Protein AF-A0A347U8J1-F1 (afdb_monomer_lite)

Structure (mmCIF, N/CA/C/O backbone):
data_AF-A0A347U8J1-F1
#
_entry.id   AF-A0A347U8J1-F1
#
loop_
_atom_site.group_PDB
_atom_site.id
_atom_site.type_symbol
_atom_site.label_atom_id
_atom_site.label_alt_id
_atom_site.label_comp_id
_atom_site.label_asym_id
_atom_site.label_entity_id
_atom_site.label_seq_id
_atom_site.pdbx_PDB_ins_code
_atom_site.Cartn_x
_atom_site.Cartn_y
_atom_site.Cartn_z
_atom_site.occupancy
_atom_site.B_iso_or_equiv
_atom_site.auth_seq_id
_atom_site.auth_comp_id
_atom_site.auth_asym_id
_atom_site.auth_atom_id
_atom_site.pdbx_PDB_model_num
ATOM 1 N N . MET A 1 1 ? -19.889 -19.505 -8.293 1.00 49.19 1 MET A N 1
ATOM 2 C CA . MET A 1 1 ? -18.825 -18.814 -7.530 1.00 49.19 1 MET A CA 1
ATOM 3 C C . MET A 1 1 ? -19.487 -18.093 -6.369 1.00 49.19 1 MET A C 1
ATOM 5 O O . MET A 1 1 ? -20.470 -17.412 -6.616 1.00 49.19 1 MET A O 1
ATOM 9 N N . LYS A 1 2 ? -19.040 -18.287 -5.123 1.00 49.22 2 LYS A N 1
ATOM 10 C CA . LYS A 1 2 ? -19.509 -17.446 -4.009 1.00 49.22 2 LYS A CA 1
ATOM 11 C C . LYS A 1 2 ? -18.745 -16.126 -4.082 1.00 49.22 2 LYS A C 1
ATOM 13 O O . LYS A 1 2 ? -17.519 -16.153 -4.030 1.00 49.22 2 LYS A O 1
ATOM 18 N N . GLU A 1 3 ? -19.446 -15.008 -4.236 1.00 57.56 3 GLU A N 1
ATOM 19 C CA . GLU A 1 3 ? -18.829 -13.686 -4.110 1.00 57.56 3 GLU A CA 1
ATOM 20 C C . GLU A 1 3 ? -18.384 -13.478 -2.659 1.00 57.56 3 GLU A C 1
ATOM 22 O 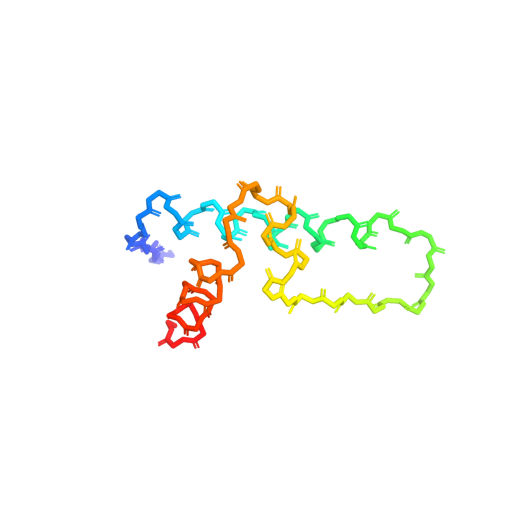O . GLU A 1 3 ? -19.189 -13.542 -1.729 1.00 57.56 3 GLU A O 1
ATOM 27 N N . ILE A 1 4 ? -17.085 -13.258 -2.460 1.00 69.00 4 ILE A N 1
ATOM 28 C CA . ILE A 1 4 ? -16.539 -12.842 -1.170 1.00 69.00 4 ILE A CA 1
ATOM 29 C C . ILE A 1 4 ? -16.626 -11.319 -1.133 1.00 69.00 4 ILE A C 1
ATOM 31 O O . ILE A 1 4 ? -15.836 -10.627 -1.771 1.00 69.00 4 ILE A O 1
ATOM 35 N N . VAL A 1 5 ? -17.603 -10.794 -0.394 1.00 71.94 5 VAL A N 1
ATOM 36 C CA . VAL A 1 5 ? -17.755 -9.351 -0.182 1.00 71.94 5 VAL A CA 1
ATOM 37 C C . VAL A 1 5 ? -17.029 -8.964 1.103 1.00 71.94 5 VAL A C 1
ATOM 39 O O . VAL A 1 5 ? -17.516 -9.222 2.205 1.00 71.94 5 VAL A O 1
ATOM 42 N N . ILE A 1 6 ? -15.862 -8.332 0.970 1.00 74.12 6 ILE A N 1
ATOM 43 C CA . ILE A 1 6 ? -15.112 -7.789 2.109 1.00 74.12 6 ILE A CA 1
ATOM 44 C C . ILE A 1 6 ? -15.627 -6.376 2.394 1.00 74.12 6 ILE A C 1
ATOM 46 O O . ILE A 1 6 ? -15.482 -5.470 1.574 1.00 74.12 6 ILE A O 1
ATOM 50 N N . LYS A 1 7 ? -16.234 -6.173 3.568 1.00 80.69 7 LYS A N 1
ATOM 51 C CA . LYS A 1 7 ? -16.630 -4.836 4.029 1.00 80.69 7 LYS A CA 1
ATOM 52 C C . LYS A 1 7 ? -15.404 -4.109 4.578 1.00 80.69 7 LYS A C 1
ATOM 54 O O . LYS A 1 7 ? -14.984 -4.374 5.698 1.00 80.69 7 LYS A O 1
ATOM 59 N N . ILE A 1 8 ? -14.865 -3.192 3.785 1.00 85.94 8 ILE A N 1
ATOM 60 C CA . ILE A 1 8 ? -13.763 -2.299 4.159 1.00 85.94 8 ILE A CA 1
ATOM 61 C C . ILE A 1 8 ? -14.260 -0.861 4.306 1.00 85.94 8 ILE A C 1
ATOM 63 O O . ILE A 1 8 ? -15.209 -0.444 3.639 1.00 85.94 8 ILE A O 1
ATOM 67 N N . ASN A 1 9 ? -13.622 -0.088 5.180 1.00 89.38 9 ASN A N 1
ATOM 68 C CA . ASN A 1 9 ? -13.909 1.340 5.312 1.00 89.38 9 ASN A CA 1
ATOM 69 C C . ASN A 1 9 ? -13.211 2.168 4.204 1.00 89.38 9 ASN A C 1
ATOM 71 O O . ASN A 1 9 ? -12.325 1.660 3.509 1.00 89.38 9 ASN A O 1
ATOM 75 N N . PRO A 1 10 ? -13.559 3.460 4.034 1.00 89.88 10 PRO A N 1
ATOM 76 C CA . PRO A 1 10 ? -12.983 4.291 2.974 1.00 89.88 10 PRO A CA 1
ATOM 77 C C . PRO A 1 10 ? -11.451 4.419 3.012 1.00 89.88 10 PRO A C 1
ATOM 79 O O . PRO A 1 10 ? -10.823 4.489 1.958 1.00 89.88 10 PRO A O 1
ATOM 82 N N . ILE A 1 11 ? -10.838 4.420 4.202 1.00 90.62 11 ILE A N 1
ATOM 83 C CA . ILE A 1 11 ? -9.378 4.530 4.358 1.00 90.62 11 ILE A CA 1
ATOM 84 C C . ILE A 1 11 ? -8.696 3.217 3.957 1.00 90.62 11 ILE A C 1
ATOM 86 O O . ILE A 1 11 ? -7.683 3.228 3.260 1.00 90.62 11 ILE A O 1
ATOM 90 N N . GLU A 1 12 ? -9.265 2.078 4.354 1.00 89.31 12 GLU A N 1
ATOM 91 C CA . GLU A 1 12 ? -8.800 0.751 3.934 1.00 89.31 12 GLU A CA 1
ATOM 92 C C . GLU A 1 12 ? -8.878 0.603 2.415 1.00 89.31 12 GLU A C 1
ATOM 94 O O . GLU A 1 12 ? -7.910 0.169 1.794 1.00 89.31 12 GLU A O 1
ATOM 99 N N . HIS A 1 13 ? -9.978 1.053 1.806 1.00 91.00 13 HIS A N 1
ATOM 100 C CA . HIS A 1 13 ? -10.123 1.074 0.353 1.00 91.00 13 HIS A CA 1
ATOM 101 C C . HIS A 1 13 ? -9.071 1.962 -0.326 1.00 91.00 13 HIS A C 1
ATOM 103 O O . HIS A 1 13 ? -8.458 1.535 -1.303 1.00 91.00 13 HIS A O 1
ATOM 109 N N . GLN A 1 14 ? -8.801 3.162 0.197 1.00 92.19 14 GLN A N 1
ATOM 110 C CA . GLN A 1 14 ? -7.748 4.035 -0.340 1.00 92.19 14 GLN A CA 1
ATOM 1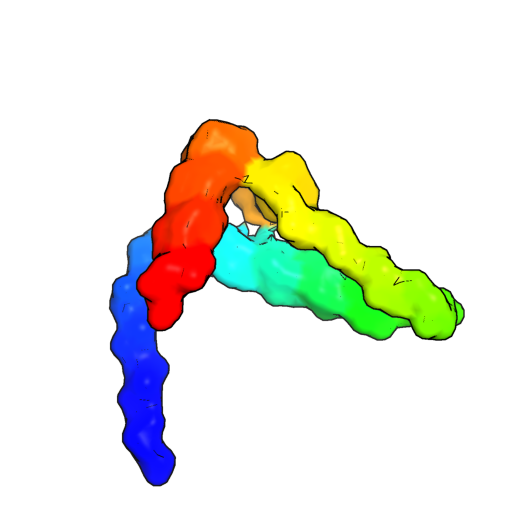11 C C . GLN A 1 14 ? -6.360 3.392 -0.264 1.00 92.19 14 GLN A C 1
ATOM 113 O O . GLN A 1 14 ? -5.586 3.483 -1.216 1.00 92.19 14 GLN A O 1
ATOM 118 N N . ILE A 1 15 ? -6.048 2.722 0.845 1.00 92.38 15 ILE A N 1
ATOM 119 C CA . ILE A 1 15 ? -4.768 2.032 1.023 1.00 92.38 15 ILE A CA 1
ATOM 120 C C . ILE A 1 15 ? -4.651 0.842 0.070 1.00 92.38 15 ILE A C 1
ATOM 122 O O . ILE A 1 15 ? -3.621 0.697 -0.583 1.00 92.38 15 ILE A O 1
ATOM 126 N N . LEU A 1 16 ? -5.700 0.028 -0.064 1.00 91.19 16 LEU A N 1
ATOM 127 C CA . LEU A 1 16 ? -5.731 -1.094 -1.006 1.00 91.19 16 LEU A CA 1
ATOM 128 C C . LEU A 1 16 ? -5.588 -0.626 -2.456 1.00 91.19 16 LEU A C 1
ATOM 130 O O . LEU A 1 16 ? -4.796 -1.192 -3.210 1.00 91.19 16 LEU A O 1
ATOM 134 N N . LYS A 1 17 ? -6.289 0.449 -2.827 1.00 92.88 17 LYS A N 1
ATOM 135 C CA . LYS A 1 17 ? -6.159 1.072 -4.145 1.00 92.88 17 LYS A CA 1
ATOM 136 C C . LYS A 1 17 ? -4.722 1.535 -4.402 1.00 92.88 17 LYS A C 1
ATOM 138 O O . LYS A 1 17 ? -4.165 1.204 -5.442 1.00 92.88 17 LYS A O 1
ATOM 143 N N . ALA A 1 18 ? -4.097 2.218 -3.442 1.00 93.25 18 ALA A N 1
ATOM 144 C CA . ALA A 1 18 ? -2.712 2.677 -3.561 1.00 93.25 18 ALA A CA 1
ATOM 145 C C . ALA A 1 18 ? -1.704 1.524 -3.682 1.00 93.25 18 ALA A C 1
ATOM 147 O O . ALA A 1 18 ? -0.761 1.603 -4.465 1.00 93.25 18 ALA A O 1
ATOM 148 N N . ILE A 1 19 ? -1.905 0.429 -2.944 1.00 91.81 19 ILE A N 1
ATOM 149 C CA . ILE A 1 19 ? -1.103 -0.794 -3.101 1.00 91.81 19 ILE A CA 1
ATOM 150 C C . ILE A 1 19 ? -1.230 -1.325 -4.536 1.00 91.81 19 ILE A C 1
ATOM 152 O O . ILE A 1 19 ? -0.214 -1.599 -5.173 1.00 91.81 19 ILE A O 1
ATOM 156 N N . GLY A 1 20 ? -2.457 -1.419 -5.057 1.00 91.88 20 GLY A N 1
ATOM 157 C CA . GLY A 1 20 ? -2.716 -1.850 -6.432 1.00 91.88 20 GLY A CA 1
ATOM 158 C C . GLY A 1 20 ? -2.048 -0.952 -7.476 1.00 91.88 20 GLY A C 1
ATOM 159 O O . GLY A 1 20 ? -1.392 -1.454 -8.384 1.00 91.88 20 GLY A O 1
ATOM 160 N N . GLU A 1 21 ? -2.137 0.370 -7.322 1.00 93.38 21 GLU A N 1
ATOM 161 C CA . GLU A 1 21 ? -1.483 1.343 -8.211 1.00 93.38 21 GLU A CA 1
ATOM 162 C C . GLU A 1 21 ? 0.043 1.198 -8.212 1.00 93.38 21 GLU A C 1
ATOM 164 O O . GLU A 1 21 ? 0.667 1.236 -9.274 1.00 93.38 21 GLU A O 1
ATOM 169 N N . LEU A 1 22 ? 0.653 0.986 -7.041 1.00 91.62 22 LEU A N 1
ATOM 170 C CA . LEU A 1 22 ? 2.094 0.755 -6.934 1.00 91.62 22 LEU A CA 1
ATOM 171 C C . LEU A 1 22 ? 2.508 -0.537 -7.657 1.00 91.62 22 LEU A C 1
ATOM 173 O O . LEU A 1 22 ? 3.522 -0.536 -8.358 1.00 91.62 22 LEU A O 1
ATOM 177 N N . ILE A 1 23 ? 1.720 -1.611 -7.525 1.00 90.19 23 ILE A N 1
ATOM 178 C CA . ILE A 1 23 ? 1.947 -2.883 -8.233 1.00 90.19 23 ILE A CA 1
ATOM 179 C C . ILE A 1 23 ? 1.828 -2.681 -9.745 1.00 90.19 23 ILE A C 1
ATOM 181 O O . ILE A 1 23 ? 2.752 -3.024 -10.476 1.00 90.19 23 ILE A O 1
ATOM 185 N N . LEU A 1 24 ? 0.746 -2.061 -10.221 1.00 90.62 24 LEU A N 1
ATOM 186 C CA . LEU A 1 24 ? 0.541 -1.802 -11.650 1.00 90.62 24 LEU A CA 1
ATOM 187 C C . LEU A 1 24 ? 1.654 -0.933 -12.241 1.00 90.62 24 LEU A C 1
ATOM 189 O O . LEU A 1 24 ? 2.159 -1.219 -13.326 1.00 90.62 24 LEU A O 1
ATOM 193 N N . LYS A 1 25 ? 2.087 0.098 -11.508 1.00 87.88 25 LYS A N 1
ATOM 194 C CA . LYS A 1 25 ? 3.214 0.938 -11.916 1.00 87.88 25 LYS A CA 1
ATOM 195 C C . LYS A 1 25 ? 4.497 0.122 -12.055 1.00 87.88 25 LYS A C 1
ATOM 197 O O . LYS A 1 25 ? 5.228 0.327 -13.019 1.00 87.88 25 LYS A O 1
ATOM 202 N N . ARG A 1 26 ? 4.750 -0.819 -11.137 1.00 86.06 26 ARG A N 1
ATOM 203 C CA . ARG A 1 26 ? 5.904 -1.722 -11.224 1.00 86.06 26 ARG A CA 1
ATOM 204 C C . ARG A 1 26 ? 5.813 -2.640 -12.434 1.00 86.06 26 ARG A C 1
ATOM 206 O O . ARG A 1 26 ? 6.823 -2.826 -13.117 1.00 86.06 26 ARG A O 1
ATOM 213 N N . GLU A 1 27 ? 4.641 -3.214 -12.680 1.00 86.69 27 GLU A N 1
ATOM 214 C CA . GLU A 1 27 ? 4.405 -4.097 -13.821 1.00 86.69 27 GLU A CA 1
ATOM 215 C C . GLU A 1 27 ? 4.593 -3.365 -15.154 1.00 86.69 27 GLU A C 1
ATOM 217 O O . GLU A 1 27 ? 5.118 -3.954 -16.096 1.00 86.69 27 GLU A O 1
ATOM 222 N N . GLY A 1 28 ? 4.306 -2.063 -15.210 1.00 86.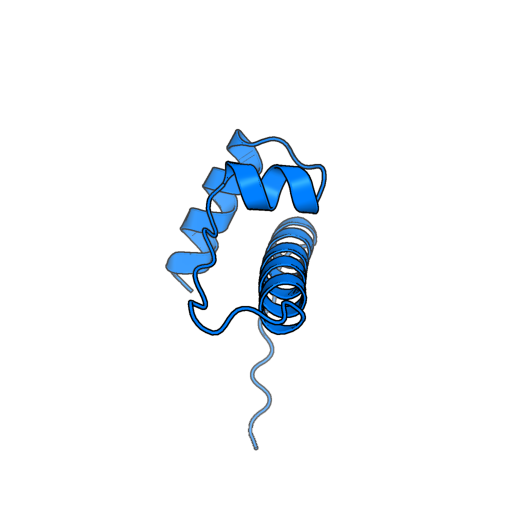31 28 GLY A N 1
ATOM 223 C CA . GLY A 1 28 ? 4.560 -1.225 -16.385 1.00 86.31 28 GLY A CA 1
ATOM 224 C C . GLY A 1 28 ? 6.036 -0.915 -16.684 1.00 86.31 28 GLY A C 1
ATOM 225 O O . GLY A 1 28 ? 6.333 -0.370 -17.742 1.00 86.31 28 GLY A O 1
ATOM 226 N N . GLU A 1 29 ? 6.983 -1.226 -15.794 1.00 86.06 29 GLU A N 1
ATOM 227 C CA . GLU A 1 29 ? 8.405 -0.944 -16.043 1.00 86.06 29 GLU A CA 1
ATOM 228 C C . GLU A 1 29 ? 9.048 -1.997 -16.967 1.00 86.06 29 GLU A C 1
ATOM 230 O O . GLU A 1 29 ? 8.890 -3.197 -16.759 1.00 86.06 29 GLU A O 1
ATOM 235 N N . ASN A 1 30 ? 9.884 -1.575 -17.920 1.00 82.06 30 ASN A N 1
ATOM 236 C CA . ASN A 1 30 ? 10.609 -2.468 -18.847 1.00 82.06 30 ASN A CA 1
ATOM 237 C C . ASN A 1 30 ? 11.876 -3.112 -18.241 1.00 82.06 30 ASN A C 1
ATOM 239 O O . ASN A 1 30 ? 12.825 -3.443 -18.948 1.00 82.06 30 ASN A O 1
ATOM 243 N N . ASN A 1 31 ? 11.922 -3.267 -16.918 1.00 82.25 31 ASN A N 1
ATOM 244 C CA . ASN A 1 31 ? 13.049 -3.867 -16.206 1.00 82.25 31 ASN A CA 1
ATOM 245 C C . ASN A 1 31 ? 12.727 -5.328 -15.860 1.00 82.25 31 ASN A C 1
ATOM 247 O O . ASN A 1 31 ? 11.667 -5.601 -15.311 1.00 82.25 31 ASN A O 1
ATOM 251 N N . VAL A 1 32 ? 13.642 -6.262 -16.126 1.00 75.88 32 VAL A N 1
ATOM 252 C CA . VAL A 1 32 ? 13.458 -7.695 -15.825 1.00 75.88 32 VAL A CA 1
ATOM 253 C C . VAL A 1 32 ? 13.573 -7.983 -14.315 1.00 75.88 32 VAL A C 1
ATOM 255 O O . VAL A 1 32 ? 12.921 -8.885 -13.803 1.00 75.88 32 VAL A O 1
ATOM 258 N N . ASN A 1 33 ? 14.300 -7.156 -13.551 1.00 77.31 33 ASN A N 1
ATOM 259 C CA . ASN A 1 33 ? 14.496 -7.304 -12.098 1.00 77.31 33 ASN A CA 1
ATOM 260 C C . ASN A 1 33 ? 13.482 -6.507 -11.250 1.00 77.31 33 ASN A C 1
ATOM 262 O O . ASN A 1 33 ? 13.822 -5.764 -10.325 1.00 77.31 33 ASN A O 1
ATOM 266 N N . LYS A 1 34 ? 12.207 -6.700 -11.593 1.00 78.06 34 LYS A N 1
ATOM 267 C CA . LYS A 1 34 ? 10.989 -6.805 -10.757 1.00 78.06 34 LYS A CA 1
ATOM 268 C C . LYS A 1 34 ? 10.859 -6.376 -9.277 1.00 78.06 34 LYS A C 1
ATOM 270 O O . LYS A 1 34 ? 9.941 -6.893 -8.665 1.00 78.06 34 LYS A O 1
ATOM 275 N N . ARG A 1 35 ? 11.680 -5.553 -8.603 1.00 77.94 35 ARG A N 1
ATOM 276 C CA . ARG A 1 35 ? 11.465 -5.286 -7.149 1.00 77.94 35 ARG A CA 1
ATOM 277 C C . ARG A 1 35 ? 10.497 -4.139 -6.861 1.00 77.94 35 ARG A C 1
ATOM 279 O O . ARG A 1 35 ? 10.733 -3.025 -7.317 1.00 77.94 35 ARG A O 1
ATOM 286 N N . ILE A 1 36 ? 9.454 -4.402 -6.073 1.00 78.06 36 ILE A N 1
ATOM 287 C CA . ILE A 1 36 ? 8.563 -3.385 -5.505 1.00 78.06 36 ILE A CA 1
ATOM 288 C C . ILE A 1 36 ? 8.706 -3.361 -3.985 1.00 78.06 36 ILE A C 1
ATOM 290 O O . ILE A 1 36 ? 8.605 -4.389 -3.319 1.00 78.06 36 ILE A O 1
ATOM 294 N N . THR A 1 37 ? 8.936 -2.174 -3.430 1.00 79.88 37 THR A N 1
ATOM 295 C CA . THR A 1 37 ? 8.947 -1.977 -1.980 1.00 79.88 37 THR A CA 1
ATOM 296 C C . THR A 1 37 ? 7.615 -1.377 -1.570 1.00 79.88 37 THR A C 1
ATOM 298 O O . THR A 1 37 ? 7.417 -0.171 -1.688 1.00 79.88 37 THR A O 1
ATOM 301 N N . ILE A 1 38 ? 6.709 -2.221 -1.075 1.00 84.19 38 ILE A N 1
ATOM 302 C CA . ILE A 1 38 ? 5.433 -1.781 -0.504 1.00 84.19 38 ILE A CA 1
ATOM 303 C C . ILE A 1 38 ? 5.630 -1.605 1.000 1.00 84.19 38 ILE A C 1
ATOM 305 O O . ILE A 1 38 ? 5.666 -2.563 1.769 1.00 84.19 38 ILE A O 1
ATOM 309 N N . ASN A 1 39 ? 5.811 -0.358 1.419 1.00 87.38 39 ASN A N 1
ATOM 310 C CA . ASN A 1 39 ? 5.939 0.028 2.822 1.00 87.38 39 ASN A CA 1
ATOM 311 C C . ASN A 1 39 ? 5.038 1.230 3.149 1.00 87.38 39 ASN A C 1
ATOM 313 O O . ASN A 1 39 ? 4.515 1.897 2.253 1.00 87.38 39 ASN A O 1
ATOM 317 N N . SER A 1 40 ? 4.882 1.541 4.439 1.00 88.00 40 SER A N 1
ATOM 318 C CA . SER A 1 40 ? 3.992 2.622 4.882 1.00 88.00 40 SER A CA 1
ATOM 319 C C . SER A 1 40 ? 4.328 3.976 4.265 1.00 88.00 40 SER A C 1
ATOM 321 O O . SER A 1 40 ? 3.417 4.747 4.004 1.00 88.00 40 SER A O 1
ATOM 323 N N . TYR A 1 41 ? 5.603 4.254 3.991 1.00 91.38 41 TYR A N 1
ATOM 324 C CA . TYR A 1 41 ? 6.024 5.495 3.346 1.00 91.38 41 TYR A CA 1
ATOM 325 C C . TYR A 1 41 ? 5.569 5.563 1.881 1.00 91.38 41 TYR A C 1
ATOM 327 O O . TYR A 1 41 ? 4.933 6.533 1.477 1.00 91.38 41 TYR A O 1
ATOM 335 N N . SER A 1 42 ? 5.854 4.520 1.097 1.00 91.56 42 SER A N 1
ATOM 336 C CA . SER A 1 42 ? 5.469 4.443 -0.319 1.00 91.56 42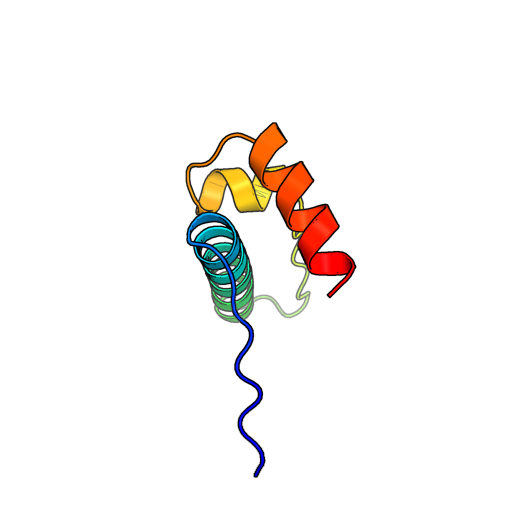 SER A CA 1
ATOM 337 C C . SER A 1 42 ? 3.954 4.521 -0.514 1.00 91.56 42 SER A C 1
ATOM 339 O O . SER A 1 42 ? 3.484 5.259 -1.376 1.00 91.56 42 SER A O 1
ATOM 341 N N . VAL A 1 43 ? 3.195 3.825 0.336 1.00 92.50 43 VAL A N 1
ATOM 342 C CA . VAL A 1 43 ? 1.733 3.812 0.290 1.00 92.50 43 VAL A CA 1
ATOM 343 C C . VAL A 1 43 ? 1.178 5.169 0.712 1.00 92.50 43 VAL A C 1
ATOM 345 O O . VAL A 1 43 ? 0.368 5.722 -0.020 1.00 92.50 43 VAL A O 1
ATOM 348 N N . ALA A 1 44 ? 1.669 5.751 1.814 1.00 93.25 44 ALA A N 1
ATOM 349 C CA . ALA A 1 44 ? 1.241 7.068 2.296 1.00 93.25 44 ALA A CA 1
ATOM 350 C C . ALA A 1 44 ? 1.441 8.155 1.233 1.00 93.25 44 ALA A C 1
ATOM 352 O O . ALA A 1 44 ? 0.550 8.964 0.983 1.00 93.25 44 ALA A O 1
ATOM 353 N N . LYS A 1 45 ? 2.594 8.128 0.549 1.00 92.31 45 LYS A N 1
ATOM 354 C CA . LYS A 1 45 ? 2.888 9.037 -0.563 1.00 92.31 45 LYS A CA 1
ATOM 355 C C . LYS A 1 45 ? 1.923 8.851 -1.738 1.00 92.31 45 LYS A C 1
ATOM 357 O O . LYS A 1 45 ? 1.602 9.829 -2.401 1.00 92.31 45 LYS A O 1
ATOM 362 N N . CYS A 1 46 ? 1.483 7.622 -2.002 1.00 91.50 46 CYS A N 1
ATOM 363 C CA . CYS A 1 46 ? 0.583 7.304 -3.109 1.00 91.50 46 CYS A CA 1
ATOM 364 C C . CYS A 1 46 ? -0.877 7.692 -2.810 1.00 91.50 46 CYS A C 1
ATOM 366 O O . CYS A 1 46 ? -1.540 8.244 -3.679 1.00 91.50 46 CYS A O 1
ATOM 368 N N . CYS A 1 47 ? -1.373 7.460 -1.588 1.00 90.75 47 CYS A N 1
ATOM 369 C CA . CYS A 1 47 ? -2.754 7.791 -1.206 1.00 90.75 47 CYS A CA 1
ATOM 370 C C . CYS A 1 47 ? -2.939 9.190 -0.591 1.00 90.75 47 CYS A C 1
ATOM 372 O O . CYS A 1 47 ? -4.073 9.580 -0.326 1.00 90.75 47 CYS A O 1
ATOM 374 N N . GLY A 1 48 ? -1.860 9.941 -0.338 1.00 91.00 48 GLY A N 1
ATOM 375 C CA . GLY A 1 48 ? -1.928 11.273 0.276 1.00 91.00 48 GLY A CA 1
ATOM 376 C C . GLY A 1 48 ? -2.297 11.266 1.765 1.00 91.00 48 GLY A C 1
ATOM 377 O O . GLY A 1 48 ? -2.741 12.284 2.290 1.00 91.00 48 GLY A O 1
ATOM 378 N N . LEU A 1 49 ? -2.132 10.130 2.450 1.00 89.56 49 LEU A N 1
ATOM 379 C CA . LEU A 1 49 ? -2.412 9.984 3.882 1.00 89.56 49 LEU A CA 1
ATOM 380 C C . LEU A 1 49 ? -1.151 10.171 4.727 1.00 89.56 49 LEU A C 1
ATOM 382 O O . LEU A 1 49 ? -0.023 10.029 4.255 1.00 89.56 49 LEU A O 1
ATOM 386 N N . ASP A 1 50 ? -1.332 10.418 6.023 1.00 91.12 50 ASP A N 1
ATOM 387 C CA . ASP A 1 50 ? -0.208 10.438 6.948 1.00 91.12 50 ASP A CA 1
ATOM 388 C C . ASP A 1 50 ? 0.383 9.025 7.151 1.00 91.12 50 ASP A C 1
ATOM 390 O O . ASP A 1 50 ? -0.298 7.990 7.113 1.00 91.12 50 ASP A O 1
ATOM 394 N N . SER A 1 51 ? 1.695 8.975 7.383 1.00 88.75 51 SER A N 1
ATOM 395 C CA . SER A 1 51 ? 2.444 7.718 7.516 1.00 88.75 51 SER A CA 1
ATOM 396 C C . SER A 1 51 ? 1.995 6.880 8.724 1.00 88.75 51 SER A C 1
ATOM 398 O O . SER A 1 51 ? 2.037 5.647 8.676 1.00 88.75 51 SER A O 1
ATOM 400 N N . ARG A 1 52 ? 1.515 7.517 9.804 1.00 91.38 52 ARG A N 1
ATOM 401 C CA . ARG A 1 52 ? 1.072 6.825 11.026 1.00 91.38 52 ARG A CA 1
ATOM 402 C C . ARG A 1 52 ? -0.245 6.086 10.779 1.00 91.38 52 ARG A C 1
ATOM 404 O O . ARG A 1 52 ? -0.339 4.900 11.107 1.00 91.38 52 ARG A O 1
ATOM 411 N N . THR A 1 53 ? -1.220 6.748 10.166 1.00 89.69 53 THR A N 1
ATOM 412 C CA . THR A 1 53 ? -2.501 6.167 9.748 1.00 89.69 53 THR A CA 1
ATOM 413 C C . THR A 1 53 ? -2.271 5.047 8.748 1.00 89.69 53 THR A C 1
ATOM 415 O O . THR A 1 53 ? -2.750 3.931 8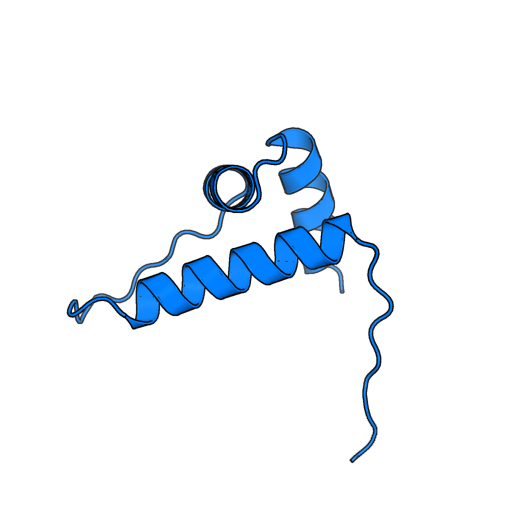.954 1.00 89.69 53 THR A O 1
ATOM 418 N N . THR A 1 54 ? -1.440 5.291 7.736 1.00 91.94 54 THR A N 1
ATOM 419 C CA . THR A 1 54 ? -1.107 4.279 6.728 1.00 91.94 54 THR A CA 1
ATOM 420 C C . THR A 1 54 ? -0.497 3.030 7.363 1.00 91.94 54 THR A C 1
ATOM 422 O O . THR A 1 54 ? -0.941 1.915 7.096 1.00 91.94 54 THR A O 1
ATOM 425 N N . LYS A 1 55 ? 0.467 3.190 8.279 1.00 91.31 55 LYS A N 1
ATOM 426 C CA . LYS A 1 55 ? 1.083 2.066 9.004 1.00 91.31 55 LYS A CA 1
ATOM 427 C C . LYS A 1 55 ? 0.069 1.282 9.843 1.00 91.31 55 LYS A C 1
ATOM 429 O O . LYS A 1 55 ? 0.116 0.052 9.855 1.00 91.31 55 LYS A O 1
ATOM 434 N N . LYS A 1 56 ? -0.845 1.972 10.537 1.00 91.81 56 LYS A N 1
ATOM 435 C CA . LYS A 1 56 ? -1.906 1.344 11.344 1.00 91.81 56 LYS A CA 1
ATOM 436 C C . LYS A 1 56 ? -2.812 0.459 10.484 1.00 91.81 56 LYS A C 1
ATOM 438 O O . LYS A 1 56 ? -3.082 -0.678 10.863 1.00 91.81 56 LYS A O 1
ATOM 443 N N . TYR A 1 57 ? -3.266 0.969 9.343 1.00 90.19 57 TYR A N 1
ATOM 444 C CA . TYR A 1 57 ? -4.179 0.241 8.462 1.00 90.19 57 TYR A CA 1
ATOM 445 C C . TYR A 1 57 ? -3.487 -0.853 7.648 1.00 90.19 57 TYR A C 1
ATOM 447 O O . TYR A 1 57 ? -4.061 -1.922 7.492 1.00 90.19 57 TYR A O 1
ATOM 455 N N . LEU A 1 58 ? -2.233 -0.659 7.228 1.00 88.88 58 LEU A N 1
ATOM 456 C CA . LEU A 1 58 ? -1.436 -1.738 6.632 1.00 88.88 58 LEU A CA 1
ATOM 457 C C . LEU A 1 58 ? -1.276 -2.928 7.584 1.00 88.88 58 LEU A C 1
ATOM 459 O O . LEU A 1 58 ? -1.348 -4.070 7.144 1.00 88.88 58 LEU A O 1
ATOM 463 N N . LYS A 1 59 ? -1.088 -2.675 8.888 1.00 88.88 59 LYS A N 1
ATOM 464 C CA . LYS A 1 59 ? -1.027 -3.751 9.884 1.00 88.88 59 LYS A CA 1
ATOM 465 C C . LYS A 1 59 ? -2.357 -4.505 9.966 1.00 88.88 59 LYS A C 1
ATOM 467 O O . LYS A 1 59 ? -2.339 -5.721 9.889 1.00 88.88 59 LYS A O 1
ATOM 472 N N . LYS A 1 60 ? -3.485 -3.788 10.033 1.00 85.19 60 LYS A N 1
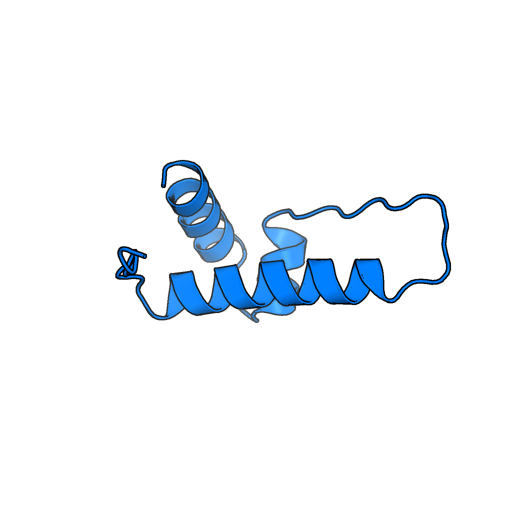ATOM 473 C CA . LYS A 1 60 ? -4.825 -4.401 10.023 1.00 85.19 60 LYS A CA 1
ATOM 474 C C . LYS A 1 60 ? -5.088 -5.243 8.772 1.00 85.19 60 LYS A C 1
ATOM 476 O O . LYS A 1 60 ? -5.636 -6.326 8.890 1.00 85.19 60 LYS A O 1
ATOM 481 N N . LEU A 1 61 ? -4.704 -4.747 7.595 1.00 81.06 61 LEU A N 1
ATOM 482 C CA . LEU A 1 61 ? -4.896 -5.450 6.322 1.00 81.06 61 LEU A CA 1
ATOM 483 C C . LEU A 1 61 ? -4.037 -6.713 6.197 1.00 81.06 61 LEU A C 1
ATOM 485 O O . LEU A 1 61 ? -4.403 -7.603 5.447 1.00 81.06 61 LEU A O 1
ATOM 489 N N . LYS A 1 62 ? -2.909 -6.801 6.911 1.00 78.12 62 LYS A N 1
ATOM 490 C CA . LYS A 1 62 ? -2.087 -8.019 6.956 1.00 78.12 62 LYS A CA 1
ATOM 491 C C . LYS A 1 62 ? -2.768 -9.155 7.734 1.00 78.12 62 LYS A C 1
ATOM 493 O O . LYS A 1 62 ? -2.449 -10.314 7.499 1.00 78.12 62 LYS A O 1
ATOM 498 N N . ASP A 1 63 ? -3.647 -8.806 8.668 1.00 71.50 63 ASP A N 1
ATOM 499 C CA . ASP A 1 63 ? -4.327 -9.748 9.560 1.00 71.50 63 ASP A CA 1
ATOM 500 C C . ASP A 1 63 ? -5.684 -10.238 8.991 1.00 71.50 63 ASP A C 1
ATOM 502 O O . ASP A 1 63 ? -6.360 -11.031 9.645 1.00 71.50 63 ASP A O 1
ATOM 506 N N . LEU A 1 64 ? -6.085 -9.748 7.807 1.00 60.94 64 LEU A N 1
ATOM 507 C CA . LEU A 1 64 ? -7.282 -10.142 7.042 1.00 60.94 64 LEU A CA 1
ATOM 508 C C . LEU A 1 64 ? -6.986 -11.322 6.109 1.00 60.94 64 LEU A C 1
ATOM 510 O O . LEU A 1 64 ? -7.882 -12.186 5.987 1.00 60.94 64 LEU A O 1
#

Foldseek 3Di:
DDDDDDDDDPVLVLLVVLVVVQQVVQVPDPDPPRDGDDALVSSCVSSVHDSVSSNVSVVVVVVD

pLDDT: mean 84.81, std 10.03, range [49.19, 93.38]

Radius of gyration: 13.2 Å; chains: 1; bounding box: 34×30×30 Å

Secondary structure (DSSP, 8-state):
---------HHHHHHHHHHHHHHHHHHTS--SS------HHHHHHHHT--HHHHHHHHHHHHT-

Sequence (64 aa):
MKEIVIKINPIEHQILKAIGELILKREGENNVNKRITINSYSVAKCCGLDSRTTKKYLKKLKDL

Organism: NCBI:txid913109